Protein AF-A0A1V3IKW5-F1 (afdb_monomer_lite)

Secondary structure (DSSP, 8-state):
-PPEEEEPPHHHHHHHHTT-HHHHHHHHHHGGGS-EEEEE-HHHHHHHHHHS--SSSSHHHHHHHHHHHTTSEE----HHHHHHHHHHHHHHHHHTGGGGPPPTTS------TT-----

Radius of gyration: 17.93 Å; chains: 1; bounding box: 52×28×44 Å

pLDDT: mean 85.37, std 15.48, range [34.88, 97.81]

Sequence (119 aa):
MDMKKILLDTNKIINILKGNPNDIEWFKQQYKFGDVIFFTTPLIRHEVLRFYDYSKESKAEYEKAEKFLSGLEIINIDKAITDIATNIFRHEKEKHSKRYQPKSDGTEKRLDKYNLGLT

Foldseek 3Di:
DDEAEEEDALVLLLCVLVPPPVSVVVVVVSVVVPHYAYEYEPVSLVSNLVVQPCDPVRVVSSVSSVVVNVSHHYDYCDPVNVVVVVVVVVVCCVVCVVQFDQPPVRHTPPRDPVNPDPD

Structure (mmCIF, N/CA/C/O backbone):
data_AF-A0A1V3IKW5-F1
#
_entry.id   AF-A0A1V3IKW5-F1
#
loop_
_atom_site.group_PDB
_atom_site.id
_atom_site.type_symbol
_atom_site.label_atom_id
_atom_site.label_alt_id
_atom_site.label_comp_id
_atom_site.label_asym_id
_atom_site.label_entity_id
_atom_site.label_seq_id
_atom_site.pdbx_PDB_ins_code
_atom_site.Cartn_x
_atom_site.Cartn_y
_atom_site.Cartn_z
_atom_site.occupancy
_atom_site.B_iso_or_equiv
_atom_site.auth_seq_id
_atom_site.auth_comp_id
_atom_site.auth_asym_id
_atom_site.auth_atom_id
_atom_site.pdbx_PDB_model_num
ATOM 1 N N . MET A 1 1 ? -20.213 -9.875 -16.998 1.00 58.06 1 MET A N 1
ATOM 2 C CA . MET A 1 1 ? -19.754 -8.581 -16.455 1.00 58.06 1 MET A CA 1
ATOM 3 C C . MET A 1 1 ? -18.364 -8.814 -15.914 1.00 58.06 1 MET A C 1
ATOM 5 O O . MET A 1 1 ? -18.201 -9.752 -15.145 1.00 58.06 1 MET A O 1
ATOM 9 N N . ASP A 1 2 ? -17.382 -8.039 -16.366 1.00 73.69 2 ASP A N 1
ATOM 10 C CA . ASP A 1 2 ? -16.003 -8.208 -15.912 1.00 73.69 2 ASP A CA 1
ATOM 11 C C . ASP A 1 2 ? -15.812 -7.529 -14.559 1.00 73.69 2 ASP A C 1
ATOM 13 O O . ASP A 1 2 ? -16.086 -6.342 -14.390 1.00 73.69 2 ASP A O 1
ATOM 17 N N . MET A 1 3 ? -15.353 -8.312 -13.589 1.00 86.31 3 MET A N 1
ATOM 18 C CA . MET A 1 3 ? -15.053 -7.855 -12.241 1.00 86.31 3 MET A CA 1
ATOM 19 C C . MET A 1 3 ? -13.855 -6.902 -12.259 1.00 86.31 3 MET A C 1
ATOM 21 O O . MET A 1 3 ? -12.765 -7.255 -12.724 1.00 86.31 3 MET A O 1
ATOM 25 N N . LYS A 1 4 ? -14.037 -5.697 -11.720 1.00 91.44 4 LYS A N 1
ATOM 26 C CA . LYS A 1 4 ? -12.994 -4.671 -11.694 1.00 91.44 4 LYS A CA 1
ATOM 27 C C . LYS A 1 4 ? -11.962 -5.001 -10.617 1.00 91.44 4 LYS A C 1
ATOM 29 O O . LYS A 1 4 ? -12.310 -5.215 -9.462 1.00 91.44 4 LYS A O 1
ATOM 34 N N . LYS A 1 5 ? -10.679 -5.009 -10.977 1.00 94.06 5 LYS A N 1
ATOM 35 C CA . LYS A 1 5 ? -9.563 -5.264 -10.053 1.00 94.06 5 LYS A CA 1
ATOM 36 C C . LYS A 1 5 ? -8.744 -3.994 -9.885 1.00 94.06 5 LYS A C 1
ATOM 38 O O . LYS A 1 5 ? -8.290 -3.429 -10.877 1.00 94.06 5 LYS A O 1
ATOM 43 N N . ILE A 1 6 ? -8.574 -3.531 -8.651 1.00 95.94 6 ILE A N 1
ATOM 44 C CA . ILE A 1 6 ? -7.919 -2.252 -8.358 1.00 95.94 6 ILE A CA 1
ATOM 45 C C . ILE A 1 6 ? -6.846 -2.462 -7.298 1.00 95.94 6 ILE A C 1
ATOM 47 O O . ILE A 1 6 ? -7.170 -2.808 -6.170 1.00 95.94 6 ILE A O 1
ATOM 51 N N . LEU A 1 7 ? -5.583 -2.199 -7.628 1.00 96.56 7 LEU A N 1
ATOM 52 C CA . LEU A 1 7 ? -4.512 -2.107 -6.636 1.00 96.56 7 LEU A CA 1
ATOM 53 C C . LEU A 1 7 ? -4.503 -0.698 -6.030 1.00 96.56 7 LEU A C 1
ATOM 55 O O . LEU A 1 7 ? -4.386 0.283 -6.762 1.00 96.56 7 LEU A O 1
ATOM 59 N N . LEU A 1 8 ? -4.627 -0.597 -4.708 1.00 97.31 8 LEU A N 1
ATOM 60 C CA . LEU A 1 8 ? -4.534 0.674 -3.992 1.00 97.31 8 LEU A CA 1
ATOM 61 C C . LEU A 1 8 ? -3.089 0.933 -3.560 1.00 97.31 8 LEU A C 1
ATOM 63 O O . LEU A 1 8 ? -2.497 0.102 -2.872 1.00 97.31 8 LEU A O 1
ATOM 67 N N . ASP A 1 9 ? -2.542 2.090 -3.932 1.00 95.31 9 ASP A N 1
ATOM 68 C CA . ASP A 1 9 ? -1.244 2.551 -3.437 1.00 95.31 9 ASP A CA 1
ATOM 69 C C . ASP A 1 9 ? -1.325 3.111 -2.004 1.00 95.31 9 ASP A C 1
ATOM 71 O O . ASP A 1 9 ? -2.402 3.409 -1.474 1.00 95.31 9 ASP A O 1
ATOM 75 N N . THR A 1 10 ? -0.159 3.276 -1.379 1.00 96.62 10 THR A N 1
ATOM 76 C CA . THR A 1 10 ? -0.001 3.765 -0.004 1.00 96.62 10 THR A CA 1
ATOM 77 C C . THR A 1 10 ? -0.686 5.118 0.231 1.00 96.62 10 THR A C 1
ATOM 79 O O . THR A 1 10 ? -1.406 5.283 1.218 1.00 96.62 10 THR A O 1
ATOM 82 N N . ASN A 1 11 ? -0.510 6.088 -0.673 1.00 96.38 11 ASN A N 1
ATOM 83 C CA . ASN A 1 11 ? -1.054 7.439 -0.508 1.00 96.38 11 ASN A CA 1
ATOM 84 C C . ASN A 1 11 ? -2.577 7.441 -0.630 1.00 96.38 11 ASN A C 1
ATOM 86 O O . ASN A 1 11 ? -3.257 8.093 0.164 1.00 96.38 11 ASN A O 1
ATOM 90 N N . LYS A 1 12 ? -3.120 6.677 -1.583 1.00 97.25 12 LYS A N 1
ATOM 91 C CA . LYS A 1 12 ? -4.564 6.534 -1.767 1.00 97.25 12 LYS A CA 1
ATOM 92 C C . LYS A 1 12 ? -5.221 5.980 -0.506 1.00 97.25 12 LYS A C 1
ATOM 94 O O . LYS A 1 12 ? -6.221 6.532 -0.049 1.00 97.25 12 LYS A O 1
ATOM 99 N N . ILE A 1 13 ? -4.636 4.938 0.090 1.00 97.44 13 ILE A N 1
ATOM 100 C CA . ILE A 1 13 ? -5.135 4.340 1.336 1.00 97.44 13 ILE A CA 1
ATOM 101 C C . ILE A 1 13 ? -5.078 5.353 2.487 1.00 97.44 13 ILE A C 1
ATOM 103 O O . ILE A 1 13 ? -6.083 5.557 3.169 1.00 97.44 13 ILE A O 1
ATOM 107 N N . ILE A 1 14 ? -3.940 6.027 2.684 1.00 96.38 14 ILE A N 1
ATOM 108 C CA . ILE A 1 14 ? -3.780 7.029 3.751 1.00 96.38 14 ILE A CA 1
ATOM 109 C C . ILE A 1 14 ? -4.800 8.160 3.597 1.00 96.38 14 ILE A C 1
ATOM 111 O O . ILE A 1 14 ? -5.422 8.565 4.579 1.00 96.38 14 ILE A O 1
ATOM 115 N N . ASN A 1 15 ? -5.012 8.663 2.381 1.00 97.38 15 ASN A N 1
ATOM 116 C CA . ASN A 1 15 ? -5.972 9.736 2.150 1.00 97.38 15 ASN A CA 1
ATOM 117 C C . ASN A 1 15 ? -7.411 9.303 2.455 1.00 97.38 15 ASN A C 1
ATOM 119 O O . ASN A 1 15 ? -8.146 10.060 3.093 1.00 97.38 15 ASN A O 1
ATOM 123 N N . ILE A 1 16 ? -7.802 8.084 2.064 1.00 97.00 16 ILE A N 1
ATOM 124 C CA . ILE A 1 16 ? -9.107 7.509 2.425 1.00 97.00 16 ILE A CA 1
ATOM 125 C C . ILE A 1 16 ? -9.244 7.442 3.953 1.00 97.00 16 ILE A C 1
ATOM 127 O O . ILE A 1 16 ? -10.241 7.904 4.511 1.00 97.00 16 ILE A O 1
ATOM 131 N N . LEU A 1 17 ? -8.228 6.925 4.651 1.00 95.56 17 LEU A N 1
ATOM 132 C CA . LEU A 1 17 ? -8.233 6.775 6.110 1.00 95.56 17 LEU A CA 1
ATOM 133 C C . LEU A 1 17 ? -8.289 8.115 6.857 1.00 95.56 17 LEU A C 1
ATOM 135 O O . LEU A 1 17 ? -8.964 8.203 7.890 1.00 95.56 17 LEU A O 1
ATOM 139 N N . LYS A 1 18 ? -7.632 9.149 6.318 1.00 94.94 18 LYS A N 1
ATOM 140 C CA . LYS A 1 18 ? -7.664 10.537 6.811 1.00 94.94 18 LYS A CA 1
ATOM 141 C C . LYS A 1 18 ? -8.970 11.270 6.518 1.00 94.94 18 LYS A C 1
ATOM 143 O O . LYS A 1 18 ? -9.150 12.387 6.992 1.00 94.94 18 LYS A O 1
ATOM 148 N N . GLY A 1 19 ? -9.881 10.671 5.758 1.00 96.00 19 GLY A N 1
ATOM 149 C CA . GLY A 1 19 ? -11.158 11.300 5.460 1.00 96.00 19 GLY A CA 1
ATOM 150 C C . GLY A 1 19 ? -11.112 12.287 4.295 1.00 96.00 19 GLY A C 1
ATOM 151 O O . GLY A 1 19 ? -11.968 13.166 4.230 1.00 96.00 19 GLY A O 1
ATOM 152 N N . ASN A 1 20 ? -10.139 12.175 3.382 1.00 97.81 20 ASN A N 1
ATOM 153 C CA . ASN A 1 20 ? -10.110 13.031 2.199 1.00 97.81 20 ASN A CA 1
ATOM 154 C C . ASN A 1 20 ? -11.397 12.816 1.372 1.00 97.81 20 ASN A C 1
ATOM 156 O O . ASN A 1 20 ? -11.670 11.682 0.962 1.00 97.81 20 ASN A O 1
ATOM 160 N N . PRO A 1 21 ? -12.190 13.872 1.111 1.00 96.88 21 PRO A N 1
ATOM 161 C CA . PRO A 1 21 ? -13.508 13.726 0.500 1.00 96.88 21 PRO A CA 1
ATOM 162 C C . PRO A 1 21 ? -13.435 13.187 -0.931 1.00 96.88 21 PRO A C 1
ATOM 164 O O . PRO A 1 21 ? -14.220 12.309 -1.282 1.00 96.88 21 PRO A O 1
ATOM 167 N N . ASN A 1 22 ? -12.454 13.634 -1.721 1.00 97.00 22 ASN A N 1
ATOM 168 C CA . ASN A 1 22 ? -12.289 13.210 -3.112 1.00 97.00 22 ASN A CA 1
ATOM 169 C C . ASN A 1 22 ? -11.907 11.728 -3.192 1.00 97.00 22 ASN A C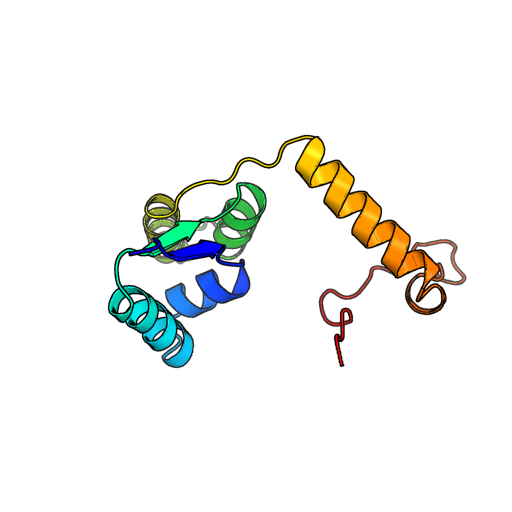 1
ATOM 171 O O . ASN A 1 22 ? -12.431 10.984 -4.020 1.00 97.00 22 ASN A O 1
ATOM 175 N N . ASP A 1 23 ? -11.008 11.279 -2.313 1.00 97.44 23 ASP A N 1
ATOM 176 C CA . ASP A 1 23 ? -10.572 9.885 -2.289 1.00 97.44 23 ASP A CA 1
ATOM 177 C C . ASP A 1 23 ? -11.659 8.946 -1.755 1.00 97.44 23 ASP A C 1
ATOM 179 O O . ASP A 1 23 ? -11.848 7.859 -2.307 1.00 97.44 23 ASP A O 1
ATOM 183 N N . ILE A 1 24 ? -12.428 9.377 -0.747 1.00 96.12 24 ILE A N 1
ATOM 184 C CA . ILE A 1 24 ? -13.607 8.642 -0.269 1.00 96.12 24 ILE A CA 1
ATOM 185 C C . ILE A 1 24 ? -14.661 8.533 -1.366 1.00 96.12 24 ILE A C 1
ATOM 187 O O . ILE A 1 24 ? -15.224 7.456 -1.574 1.00 96.12 24 ILE A O 1
ATOM 191 N N . GLU A 1 25 ? -14.974 9.639 -2.039 1.00 96.75 25 GLU A N 1
ATOM 192 C CA . GLU A 1 25 ? -15.980 9.643 -3.090 1.00 96.75 25 GLU A CA 1
ATOM 193 C C . GLU A 1 25 ? -15.557 8.728 -4.237 1.00 96.75 25 GLU A C 1
ATOM 195 O O . GLU A 1 25 ? -16.327 7.853 -4.636 1.00 96.75 25 GLU A O 1
ATOM 200 N N . TRP A 1 26 ? -14.311 8.853 -4.696 1.00 95.88 26 TRP A N 1
ATOM 201 C CA . TRP A 1 26 ? -13.752 7.960 -5.702 1.00 95.88 26 TRP A CA 1
ATOM 202 C C . TRP A 1 26 ? -13.861 6.494 -5.275 1.00 95.88 26 TRP A C 1
ATOM 204 O O . TRP A 1 26 ? -14.282 5.663 -6.079 1.00 95.88 26 TRP A O 1
ATOM 214 N N . PHE A 1 27 ? -13.533 6.169 -4.018 1.00 94.50 27 PHE A N 1
ATOM 215 C CA . PHE A 1 27 ? -13.587 4.800 -3.502 1.00 94.50 27 PHE A CA 1
ATOM 216 C C . PHE A 1 27 ? -15.017 4.246 -3.546 1.00 94.50 27 PHE A C 1
ATOM 218 O O . PHE A 1 27 ? -15.247 3.165 -4.085 1.00 94.50 27 PHE A O 1
ATOM 225 N N . LYS A 1 28 ? -16.003 5.032 -3.092 1.00 92.81 28 LYS A N 1
ATOM 226 C CA . LYS A 1 28 ? -17.433 4.681 -3.165 1.00 92.81 28 LYS A CA 1
ATOM 227 C C . LYS A 1 28 ? -17.925 4.522 -4.602 1.00 92.81 28 LYS A C 1
ATOM 229 O O . LYS A 1 28 ? -18.729 3.637 -4.878 1.00 92.81 28 LYS A O 1
ATOM 234 N N . GLN A 1 29 ? -17.460 5.369 -5.520 1.00 94.00 29 GLN A N 1
ATOM 235 C CA . GLN A 1 29 ? -17.852 5.303 -6.926 1.00 94.00 29 GLN A CA 1
ATOM 236 C C . GLN A 1 29 ? -17.397 4.002 -7.595 1.00 94.00 29 GLN A C 1
ATOM 238 O O . GLN A 1 29 ? -18.094 3.533 -8.488 1.00 94.00 29 GLN A O 1
ATOM 243 N N . GLN A 1 30 ? -16.300 3.371 -7.156 1.00 92.25 30 GLN A N 1
ATOM 244 C CA . GLN A 1 30 ? -15.847 2.113 -7.765 1.00 92.25 30 GLN A CA 1
ATOM 245 C C . GLN A 1 30 ? -16.871 0.982 -7.618 1.00 92.25 30 GLN A C 1
ATOM 247 O O . GLN A 1 30 ? -17.035 0.200 -8.549 1.00 92.25 30 GLN A O 1
ATOM 252 N N . TYR A 1 31 ? -17.613 0.953 -6.507 1.00 85.06 31 TYR A N 1
ATOM 253 C CA . TYR A 1 31 ? -18.682 -0.020 -6.264 1.00 85.06 31 TYR A CA 1
ATOM 254 C C . TYR A 1 31 ? -19.932 0.212 -7.129 1.00 85.06 31 TYR A C 1
ATOM 256 O O . TYR A 1 31 ? -20.784 -0.664 -7.225 1.00 85.06 31 TYR A O 1
ATOM 264 N N . LYS A 1 32 ? -20.074 1.380 -7.777 1.00 84.88 32 LYS A N 1
ATOM 265 C CA . LYS A 1 32 ? -21.215 1.667 -8.668 1.00 84.88 32 LYS A CA 1
ATOM 266 C C . LYS A 1 32 ? -21.085 1.006 -10.044 1.00 84.88 32 LYS A C 1
ATOM 268 O O . LYS A 1 32 ? -22.065 0.963 -10.779 1.00 84.88 32 LYS A O 1
ATOM 273 N N . PHE A 1 33 ? -19.897 0.517 -10.401 1.00 74.81 33 PHE A N 1
ATOM 274 C CA . PHE A 1 33 ? -19.604 -0.052 -11.722 1.00 74.81 33 PHE A CA 1
ATOM 275 C C . PHE A 1 33 ? -19.720 -1.588 -11.776 1.00 74.81 33 PHE A C 1
ATOM 277 O O . PHE A 1 33 ? -19.293 -2.188 -12.759 1.00 74.81 33 PHE A O 1
ATOM 284 N N . GLY A 1 34 ? -20.301 -2.217 -10.747 1.00 80.56 34 GLY A N 1
ATOM 285 C CA . GLY A 1 34 ? -20.418 -3.672 -10.609 1.00 80.56 34 GLY A CA 1
ATOM 286 C C . GLY A 1 34 ? -19.473 -4.233 -9.544 1.00 80.56 34 GLY A C 1
ATOM 287 O O . GLY A 1 34 ? -19.035 -3.504 -8.652 1.00 80.56 34 GLY A O 1
ATOM 288 N N . ASP A 1 35 ? -19.159 -5.526 -9.643 1.00 87.12 35 ASP A N 1
ATOM 289 C CA . ASP A 1 35 ? -18.270 -6.200 -8.695 1.00 87.12 35 ASP A CA 1
ATOM 290 C C . ASP A 1 35 ? -16.845 -5.644 -8.799 1.00 87.12 35 ASP A C 1
ATOM 292 O O . ASP A 1 35 ? -16.218 -5.659 -9.865 1.00 87.12 35 ASP A O 1
ATOM 296 N N . VAL A 1 36 ? -16.323 -5.158 -7.673 1.00 93.06 36 VAL A N 1
ATOM 297 C CA . VAL A 1 36 ? -14.965 -4.628 -7.552 1.00 93.06 36 VAL A CA 1
ATOM 298 C C . VAL A 1 36 ? -14.206 -5.369 -6.460 1.00 93.06 36 VAL A C 1
ATOM 300 O O . VAL A 1 36 ? -14.698 -5.533 -5.347 1.00 93.06 36 VAL A O 1
ATOM 303 N N . ILE A 1 37 ? -12.979 -5.776 -6.776 1.00 94.69 37 ILE A N 1
ATOM 304 C CA . ILE A 1 37 ? -12.011 -6.275 -5.804 1.00 94.69 37 ILE A CA 1
ATOM 305 C C . ILE A 1 37 ? -10.892 -5.253 -5.673 1.00 94.69 37 ILE A C 1
ATOM 307 O O . ILE A 1 37 ? -10.244 -4.872 -6.656 1.00 94.69 37 ILE A O 1
ATOM 311 N N . PHE A 1 38 ? -10.650 -4.842 -4.434 1.00 96.69 38 PHE A N 1
ATOM 312 C CA . PHE A 1 38 ? -9.512 -4.016 -4.081 1.00 96.69 38 PHE A CA 1
ATOM 313 C C . PHE A 1 38 ? -8.374 -4.879 -3.568 1.00 96.69 38 PHE A C 1
ATOM 315 O O . PHE A 1 38 ? -8.560 -5.726 -2.697 1.00 96.69 38 PHE A O 1
ATOM 322 N N . PHE A 1 39 ? -7.192 -4.614 -4.098 1.00 97.50 39 PHE A N 1
ATOM 323 C CA . PHE A 1 39 ? -5.961 -5.290 -3.761 1.00 97.50 39 PHE A CA 1
ATOM 324 C C . PHE A 1 39 ? -5.000 -4.344 -3.047 1.00 97.50 39 PHE A C 1
ATOM 326 O O . PHE A 1 39 ? -5.016 -3.125 -3.243 1.00 97.50 39 PHE A O 1
ATOM 333 N N . THR A 1 40 ? -4.100 -4.935 -2.275 1.00 97.50 40 THR A N 1
ATOM 334 C CA . THR A 1 40 ? -2.872 -4.320 -1.778 1.00 97.50 40 THR A CA 1
ATOM 335 C C . THR A 1 40 ? -1.716 -5.322 -1.886 1.00 97.50 40 THR A C 1
ATOM 337 O O . THR A 1 40 ? -1.901 -6.458 -2.322 1.00 97.50 40 THR A O 1
ATOM 340 N N . THR A 1 41 ? -0.503 -4.911 -1.528 1.00 97.06 41 THR A N 1
ATOM 341 C CA . THR A 1 41 ? 0.665 -5.805 -1.442 1.00 97.06 41 THR A CA 1
ATOM 342 C C . THR A 1 41 ? 1.208 -5.810 -0.015 1.00 97.06 41 THR A C 1
ATOM 344 O O . THR A 1 41 ? 0.964 -4.851 0.726 1.00 97.06 41 THR A O 1
ATOM 347 N N . PRO A 1 42 ? 1.997 -6.824 0.390 1.00 96.06 42 PRO A N 1
ATOM 348 C CA . PRO A 1 42 ? 2.657 -6.811 1.694 1.00 96.06 42 PRO A CA 1
ATOM 349 C C . PRO A 1 42 ? 3.498 -5.548 1.925 1.00 96.06 42 PRO A C 1
ATOM 351 O O . PRO A 1 42 ? 3.501 -5.007 3.029 1.00 96.06 42 PRO A O 1
ATOM 354 N N . LEU A 1 43 ? 4.154 -5.037 0.874 1.00 95.12 43 LEU A N 1
ATOM 355 C CA . LEU A 1 43 ? 4.951 -3.813 0.944 1.00 95.12 43 LEU A CA 1
ATOM 356 C C . LEU A 1 43 ? 4.077 -2.585 1.233 1.00 95.12 43 LEU A C 1
ATOM 358 O O . LEU A 1 43 ? 4.368 -1.851 2.175 1.00 95.12 43 LEU A O 1
ATOM 362 N N . ILE A 1 44 ? 2.985 -2.402 0.483 1.00 96.44 44 ILE A N 1
ATOM 363 C CA . ILE A 1 44 ? 2.049 -1.280 0.671 1.00 96.44 44 ILE A CA 1
ATOM 364 C C . ILE A 1 44 ? 1.392 -1.354 2.052 1.00 96.44 44 ILE A C 1
ATOM 366 O O . ILE A 1 44 ? 1.350 -0.355 2.766 1.00 96.44 44 ILE A O 1
ATOM 370 N N . ARG A 1 45 ? 0.932 -2.541 2.473 1.00 96.12 45 ARG A N 1
ATOM 371 C CA . ARG A 1 45 ? 0.352 -2.757 3.809 1.00 96.12 45 ARG A CA 1
ATOM 372 C C . ARG A 1 45 ? 1.308 -2.283 4.901 1.00 96.12 45 ARG A C 1
ATOM 374 O O . ARG A 1 45 ? 0.912 -1.540 5.795 1.00 96.12 45 ARG A O 1
ATOM 381 N N . HIS A 1 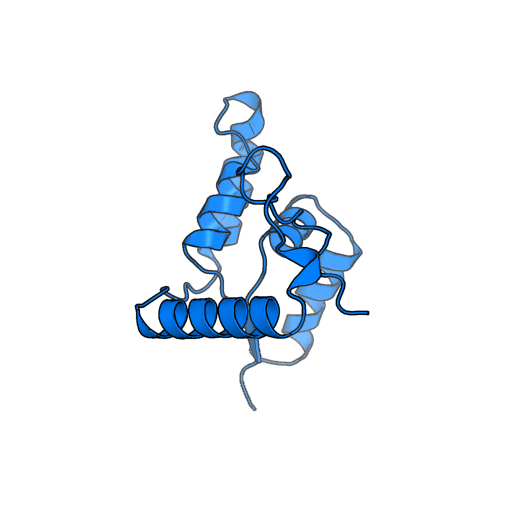46 ? 2.568 -2.699 4.814 1.00 94.50 46 HIS A N 1
ATOM 382 C CA . HIS A 1 46 ? 3.594 -2.307 5.768 1.00 94.50 46 HIS A CA 1
ATOM 383 C C . HIS A 1 46 ? 3.885 -0.795 5.726 1.00 94.50 46 HIS A C 1
ATOM 385 O O . HIS A 1 46 ? 4.049 -0.187 6.781 1.00 94.50 46 HIS A O 1
ATOM 391 N N . GLU A 1 47 ? 3.910 -0.163 4.548 1.00 94.25 47 GLU A N 1
ATOM 392 C CA . GLU A 1 47 ? 4.091 1.291 4.440 1.00 94.25 47 GLU A CA 1
ATOM 393 C C . GLU A 1 47 ? 2.933 2.084 5.059 1.00 94.25 47 GLU A C 1
ATOM 395 O O . GLU A 1 47 ? 3.183 3.057 5.771 1.00 94.25 47 GLU A O 1
ATOM 400 N N . VAL A 1 48 ? 1.684 1.658 4.841 1.00 95.31 48 VAL A N 1
ATOM 401 C CA . VAL A 1 48 ? 0.504 2.294 5.448 1.00 95.31 48 VAL A CA 1
ATOM 402 C C . VAL A 1 48 ? 0.553 2.170 6.967 1.00 95.31 48 VAL A C 1
ATOM 404 O O . VAL A 1 48 ? 0.366 3.163 7.659 1.00 95.31 48 VAL A O 1
ATOM 407 N N . LEU A 1 49 ? 0.837 0.982 7.506 1.00 93.44 49 LEU A N 1
ATOM 408 C CA . LEU A 1 49 ? 0.911 0.795 8.959 1.00 93.44 49 LEU A CA 1
ATOM 409 C C . LEU A 1 49 ? 2.080 1.563 9.579 1.00 93.44 49 LEU A C 1
ATOM 411 O O . LEU A 1 49 ? 1.933 2.097 10.666 1.00 93.44 49 LEU A O 1
ATOM 415 N N . ARG A 1 50 ? 3.214 1.689 8.881 1.00 91.75 50 ARG A N 1
ATOM 416 C CA . ARG A 1 50 ? 4.347 2.512 9.336 1.00 91.75 50 ARG A CA 1
ATOM 417 C C . ARG A 1 50 ? 4.002 4.006 9.408 1.00 91.75 50 ARG A C 1
ATOM 419 O O . ARG A 1 50 ? 4.649 4.733 10.153 1.00 91.75 50 ARG A O 1
ATOM 426 N N . PHE A 1 51 ? 3.029 4.477 8.627 1.00 89.56 51 PHE A N 1
ATOM 427 C CA . PHE A 1 51 ? 2.586 5.872 8.673 1.00 89.56 51 PHE A CA 1
ATOM 428 C C . PHE A 1 51 ? 1.907 6.226 10.007 1.00 89.56 51 PHE A C 1
ATOM 430 O O . PHE A 1 51 ? 2.040 7.354 10.480 1.00 89.56 51 PHE A O 1
ATOM 437 N N . TYR A 1 52 ? 1.191 5.274 10.605 1.00 85.38 52 TYR A N 1
ATOM 438 C CA . TYR A 1 52 ? 0.547 5.425 11.904 1.00 85.38 52 TYR A CA 1
ATOM 439 C C . TYR A 1 52 ? 1.478 4.818 12.955 1.00 85.38 52 TYR A C 1
ATOM 441 O O . TYR A 1 52 ? 1.567 3.601 13.070 1.00 85.38 52 TYR A O 1
ATOM 449 N N . ASP A 1 53 ? 2.235 5.649 13.673 1.00 78.00 53 ASP A N 1
ATOM 450 C CA . ASP A 1 53 ? 3.130 5.165 14.731 1.00 78.00 53 ASP A CA 1
ATOM 451 C C . ASP A 1 53 ? 2.357 4.270 15.717 1.00 78.00 53 ASP A C 1
ATOM 453 O O . ASP A 1 53 ? 1.228 4.588 16.087 1.00 78.00 53 ASP A O 1
ATOM 457 N N . TYR A 1 54 ? 2.929 3.142 16.146 1.00 75.81 54 TYR A N 1
ATOM 458 C CA . TYR A 1 54 ? 2.264 2.247 17.102 1.00 75.81 54 TYR A CA 1
ATOM 459 C C . TYR A 1 54 ? 2.508 2.737 18.536 1.00 75.81 54 TYR A C 1
ATOM 461 O O . TYR A 1 54 ? 3.118 2.059 19.365 1.00 75.81 54 TYR A O 1
ATOM 469 N N . SER A 1 55 ? 2.050 3.959 18.813 1.00 78.62 55 SER A N 1
ATOM 470 C CA . SER A 1 55 ? 2.059 4.583 20.137 1.00 78.62 55 SER A CA 1
ATOM 471 C C . SER A 1 55 ? 0.678 4.484 20.796 1.00 78.62 55 SER A C 1
ATOM 473 O O . SER A 1 55 ? -0.324 4.186 20.142 1.00 78.62 55 SER A O 1
ATOM 475 N N . LYS A 1 56 ? 0.588 4.745 22.108 1.00 72.31 56 LYS A N 1
ATOM 476 C CA . LYS A 1 56 ? -0.710 4.751 22.812 1.00 72.31 56 LYS A CA 1
ATOM 477 C C . LYS A 1 56 ? -1.656 5.815 22.252 1.00 72.31 56 LYS A C 1
ATOM 479 O O . LYS A 1 56 ? -2.861 5.592 22.220 1.00 72.31 56 LYS A O 1
ATOM 484 N N . GLU A 1 57 ? -1.104 6.939 21.813 1.00 77.75 57 GLU A N 1
ATOM 485 C CA . GLU A 1 57 ? -1.823 8.106 21.305 1.00 77.75 57 GLU A CA 1
ATOM 486 C C . GLU A 1 57 ? -2.374 7.882 19.892 1.00 77.75 57 GLU A C 1
ATOM 488 O O . GLU A 1 57 ? -3.404 8.454 19.562 1.00 77.75 57 GLU A O 1
ATOM 493 N N . SER A 1 58 ? -1.725 7.027 19.094 1.00 81.88 58 SER A N 1
ATOM 494 C CA . SER A 1 58 ? -2.084 6.754 17.689 1.00 81.88 58 SER A CA 1
ATOM 495 C C . SER A 1 58 ? -2.719 5.370 17.484 1.00 81.88 58 SER A C 1
ATOM 497 O O . SER A 1 58 ? -2.929 4.915 16.355 1.00 81.88 58 SER A O 1
ATOM 499 N N . LYS A 1 59 ? -2.999 4.656 18.582 1.00 88.62 59 LYS A N 1
ATOM 500 C CA . LYS A 1 59 ? -3.491 3.274 18.557 1.00 88.62 59 LYS A CA 1
ATOM 501 C C . LYS A 1 59 ? -4.822 3.144 17.812 1.00 88.62 59 LYS A C 1
ATOM 503 O O . LYS A 1 59 ? -5.005 2.190 17.063 1.00 88.62 59 LYS A O 1
ATOM 508 N N . ALA A 1 60 ? -5.735 4.099 17.988 1.00 91.69 60 ALA A N 1
ATOM 509 C CA . ALA A 1 60 ? -7.046 4.063 17.343 1.00 91.69 60 ALA A CA 1
ATOM 510 C C . ALA A 1 60 ? -6.934 4.201 15.814 1.00 91.69 60 ALA A C 1
ATOM 512 O O . ALA A 1 60 ? -7.609 3.497 15.060 1.00 91.69 60 ALA A O 1
ATOM 513 N N . GLU A 1 61 ? -6.059 5.085 15.342 1.00 91.62 61 GLU A N 1
ATOM 514 C CA . GLU A 1 61 ? -5.767 5.291 13.928 1.00 91.62 61 GLU A CA 1
ATOM 515 C C . GLU A 1 61 ? -5.067 4.074 13.324 1.00 91.62 61 GLU A C 1
ATOM 517 O O . GLU A 1 61 ? -5.422 3.658 12.218 1.00 91.62 61 GLU A O 1
ATOM 522 N N . TYR A 1 62 ? -4.132 3.472 14.063 1.00 94.38 62 TYR A N 1
ATOM 523 C CA . TYR A 1 62 ? -3.475 2.232 13.666 1.00 94.38 62 TYR A CA 1
ATOM 524 C C . TYR A 1 62 ? -4.482 1.087 13.504 1.00 94.38 62 TYR A C 1
ATOM 526 O O . TYR A 1 62 ? -4.538 0.461 12.448 1.00 94.38 62 TYR A O 1
ATOM 534 N N . GLU A 1 63 ? -5.329 0.842 14.508 1.00 94.38 63 GLU A N 1
ATOM 535 C CA . GLU A 1 63 ? -6.355 -0.210 14.468 1.00 94.38 63 GLU A CA 1
ATOM 536 C C . GLU A 1 63 ? -7.367 0.029 13.336 1.00 94.38 63 GLU A C 1
ATOM 538 O O . GLU A 1 63 ? -7.779 -0.906 12.642 1.00 94.38 63 GLU A O 1
ATOM 543 N N . LYS A 1 64 ? -7.736 1.293 13.083 1.00 95.06 64 LYS A N 1
ATOM 544 C CA . LYS A 1 64 ? -8.572 1.669 11.934 1.00 95.06 64 LYS A CA 1
ATOM 545 C C . LYS A 1 64 ? -7.887 1.326 10.609 1.00 95.06 64 LYS A C 1
ATOM 547 O O . LYS A 1 64 ? -8.542 0.787 9.715 1.00 95.06 64 LYS A O 1
ATOM 552 N N . ALA A 1 65 ? -6.598 1.636 10.472 1.00 96.00 65 ALA A N 1
ATOM 553 C CA . ALA A 1 65 ? -5.819 1.319 9.280 1.00 96.00 65 ALA A CA 1
ATOM 554 C C . ALA A 1 65 ? -5.697 -0.197 9.081 1.00 96.00 65 ALA A C 1
ATOM 556 O O . ALA A 1 65 ? -5.939 -0.695 7.983 1.00 96.00 65 ALA A O 1
ATOM 557 N N . GLU A 1 66 ? -5.401 -0.945 10.143 1.00 95.94 66 GLU A N 1
ATOM 558 C CA . GLU A 1 66 ? -5.299 -2.402 10.105 1.00 95.94 66 GLU A CA 1
ATOM 559 C C . GLU A 1 66 ? -6.617 -3.058 9.679 1.00 95.94 66 GLU A C 1
ATOM 561 O O . GLU A 1 66 ? -6.617 -3.917 8.792 1.00 95.94 66 GLU A O 1
ATOM 566 N N . LYS A 1 67 ? -7.743 -2.605 10.245 1.00 97.31 67 LYS A N 1
ATOM 567 C CA . LYS A 1 67 ? -9.085 -3.074 9.882 1.00 97.31 67 LYS A CA 1
ATOM 568 C C . LYS A 1 67 ? -9.450 -2.748 8.435 1.00 97.31 67 LYS A C 1
ATOM 570 O O . LYS A 1 67 ? -10.114 -3.540 7.777 1.00 97.31 67 LYS A O 1
ATOM 575 N N . PHE A 1 68 ? -9.049 -1.585 7.926 1.00 96.94 68 PHE A N 1
ATOM 576 C CA . PHE A 1 68 ? -9.249 -1.260 6.514 1.00 96.94 68 PHE A CA 1
ATOM 577 C C . PHE A 1 68 ? -8.426 -2.193 5.618 1.00 96.94 68 PHE A C 1
ATOM 579 O 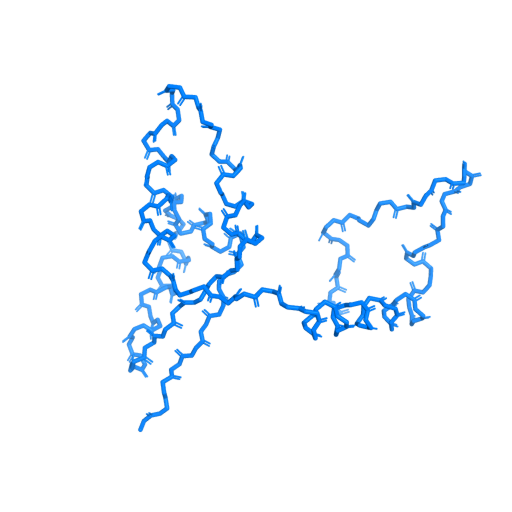O . PHE A 1 68 ? -8.951 -2.768 4.668 1.00 96.94 68 PHE A O 1
ATOM 586 N N . LEU A 1 69 ? -7.147 -2.388 5.950 1.00 97.19 69 LEU A N 1
ATOM 587 C CA . LEU A 1 69 ? -6.221 -3.222 5.186 1.00 97.19 69 LEU A CA 1
ATOM 588 C C . LEU A 1 69 ? -6.585 -4.713 5.221 1.00 97.19 69 LEU A C 1
ATOM 590 O O . LEU A 1 69 ? -6.207 -5.435 4.305 1.00 97.19 69 LEU A O 1
ATOM 594 N N . SER A 1 70 ? -7.268 -5.203 6.261 1.00 96.44 70 SER A N 1
ATOM 595 C CA . SER A 1 70 ? -7.753 -6.592 6.314 1.00 96.44 70 SER A CA 1
ATOM 596 C C . SER A 1 70 ? -8.941 -6.860 5.387 1.00 96.44 70 SER A C 1
ATOM 598 O O . SER A 1 70 ? -9.221 -8.017 5.096 1.00 96.44 70 SER A O 1
ATOM 600 N N . GLY A 1 71 ? -9.610 -5.813 4.896 1.00 95.69 71 GLY A N 1
ATOM 601 C CA . GLY A 1 71 ? -10.659 -5.919 3.880 1.00 95.69 71 GLY A CA 1
ATOM 602 C C . GLY A 1 71 ? -10.145 -5.922 2.437 1.00 95.69 71 GLY A C 1
ATOM 603 O O . GLY A 1 71 ? -10.961 -5.929 1.518 1.00 95.69 71 GLY A O 1
ATOM 604 N N . LEU A 1 72 ? -8.826 -5.862 2.223 1.00 97.12 72 LEU A N 1
ATOM 605 C CA . LEU A 1 72 ? -8.205 -5.854 0.897 1.00 97.12 72 LEU A CA 1
ATOM 606 C C . LEU A 1 72 ? -7.598 -7.220 0.574 1.00 97.12 72 LEU A C 1
ATOM 608 O O . LEU A 1 72 ? -6.961 -7.840 1.426 1.00 97.12 72 LEU A O 1
ATOM 612 N N . GLU A 1 73 ? -7.710 -7.637 -0.683 1.00 97.25 73 GLU A N 1
ATOM 613 C CA . GLU A 1 73 ? -7.029 -8.831 -1.183 1.00 97.25 73 GLU A CA 1
ATOM 614 C C . GLU A 1 73 ? -5.519 -8.590 -1.305 1.00 97.25 73 GLU A C 1
ATOM 616 O O . GLU A 1 73 ? -5.067 -7.517 -1.716 1.00 97.25 73 GLU A O 1
ATOM 621 N N . ILE A 1 74 ? -4.706 -9.590 -0.967 1.00 96.38 74 ILE A N 1
ATOM 622 C CA . ILE A 1 74 ? -3.244 -9.463 -0.995 1.00 96.38 74 ILE A CA 1
ATOM 623 C C . ILE A 1 74 ? -2.684 -10.064 -2.282 1.00 96.38 74 ILE A C 1
ATOM 625 O O . ILE A 1 74 ? -2.808 -11.260 -2.535 1.00 96.38 74 ILE A O 1
ATOM 629 N N . ILE A 1 75 ? -1.983 -9.241 -3.064 1.00 95.56 75 ILE A N 1
ATOM 630 C CA . ILE A 1 75 ? -1.107 -9.713 -4.138 1.00 95.56 75 ILE A CA 1
ATOM 631 C C . ILE A 1 75 ? 0.279 -9.949 -3.541 1.00 95.56 75 ILE A C 1
ATOM 633 O O . ILE A 1 75 ? 0.973 -9.006 -3.147 1.00 95.56 75 ILE A O 1
ATOM 637 N N . ASN A 1 76 ? 0.686 -11.214 -3.482 1.00 94.12 76 ASN A N 1
ATOM 638 C CA . ASN A 1 76 ? 2.035 -11.581 -3.070 1.00 94.12 76 ASN A CA 1
ATOM 639 C C . ASN A 1 76 ? 3.052 -11.133 -4.121 1.00 94.12 76 ASN A C 1
ATOM 641 O O . ASN A 1 76 ? 2.826 -11.273 -5.320 1.00 94.12 76 ASN A O 1
ATOM 645 N N . ILE A 1 77 ? 4.180 -10.600 -3.657 1.00 91.75 77 ILE A N 1
ATOM 646 C CA . ILE A 1 77 ? 5.291 -10.200 -4.518 1.00 91.75 77 ILE A CA 1
ATOM 647 C C . ILE A 1 77 ? 6.220 -11.406 -4.647 1.00 91.75 77 ILE A C 1
ATOM 649 O O . ILE A 1 77 ? 6.915 -11.760 -3.695 1.00 91.75 77 ILE A O 1
ATOM 653 N N . ASP A 1 78 ? 6.203 -12.043 -5.812 1.00 94.00 78 ASP A N 1
ATOM 654 C CA . ASP A 1 78 ? 7.081 -13.159 -6.145 1.00 94.00 78 ASP A CA 1
ATOM 655 C C . ASP A 1 78 ? 8.291 -12.707 -6.977 1.00 94.00 78 ASP A C 1
ATOM 657 O O . ASP A 1 78 ? 8.447 -11.532 -7.331 1.00 94.00 78 ASP A O 1
ATOM 661 N N . LYS A 1 79 ? 9.162 -13.666 -7.311 1.00 94.38 79 LYS A N 1
ATOM 662 C CA . LYS A 1 79 ? 10.362 -13.389 -8.100 1.00 94.38 79 LYS A CA 1
ATOM 663 C C . LYS A 1 79 ? 10.023 -12.761 -9.457 1.00 94.38 79 LYS A C 1
ATOM 665 O O . LYS A 1 79 ? 10.699 -11.817 -9.859 1.00 94.38 79 LYS A O 1
ATOM 670 N N . ALA A 1 80 ? 8.981 -13.234 -10.140 1.00 95.44 80 ALA A N 1
ATOM 671 C CA . ALA A 1 80 ? 8.616 -12.731 -11.461 1.00 95.44 80 ALA A CA 1
ATOM 672 C C . ALA A 1 80 ? 8.219 -11.248 -11.403 1.00 95.44 80 ALA A C 1
ATOM 674 O O . ALA A 1 80 ? 8.691 -10.450 -12.214 1.00 95.44 80 ALA A O 1
ATOM 675 N N . ILE A 1 81 ? 7.437 -10.854 -10.394 1.00 92.12 81 ILE A N 1
ATOM 676 C CA . ILE A 1 81 ? 7.085 -9.449 -10.152 1.00 92.12 81 ILE A CA 1
ATOM 677 C C . ILE A 1 81 ? 8.345 -8.618 -9.870 1.00 92.12 81 ILE A C 1
ATOM 679 O O . ILE A 1 81 ? 8.511 -7.536 -10.439 1.00 92.12 81 ILE A O 1
ATOM 683 N N . THR A 1 82 ? 9.266 -9.118 -9.038 1.00 92.81 82 THR A N 1
ATOM 684 C CA . THR A 1 82 ? 10.513 -8.391 -8.733 1.00 92.81 82 THR A CA 1
ATOM 685 C C . THR A 1 82 ? 11.455 -8.269 -9.932 1.00 92.81 82 THR A C 1
ATOM 687 O O . THR A 1 82 ? 12.101 -7.232 -10.099 1.00 92.81 82 THR A O 1
ATOM 690 N N . ASP A 1 83 ? 11.505 -9.278 -10.803 1.00 95.88 83 ASP A N 1
ATOM 691 C CA . ASP A 1 83 ? 12.299 -9.248 -12.031 1.00 95.88 83 ASP A CA 1
ATOM 692 C C . ASP A 1 83 ? 11.735 -8.193 -12.999 1.00 95.88 83 ASP A C 1
ATOM 694 O O . ASP A 1 83 ? 12.491 -7.384 -13.544 1.00 95.88 83 ASP A O 1
ATOM 698 N N . ILE A 1 84 ? 10.405 -8.137 -13.160 1.00 95.44 84 ILE A N 1
ATOM 699 C CA . ILE A 1 84 ? 9.731 -7.113 -13.975 1.00 95.44 84 ILE A CA 1
ATOM 700 C C . ILE A 1 84 ? 10.024 -5.714 -13.425 1.00 95.44 84 ILE A C 1
ATOM 702 O O . ILE A 1 84 ? 10.448 -4.841 -14.182 1.00 95.44 84 ILE A O 1
ATOM 706 N N . ALA A 1 85 ? 9.864 -5.503 -12.116 1.00 90.62 85 ALA A N 1
ATOM 707 C CA . ALA A 1 85 ? 10.144 -4.213 -11.483 1.00 90.62 85 ALA A CA 1
ATOM 708 C C . ALA A 1 85 ? 11.607 -3.780 -11.687 1.00 90.62 85 ALA A C 1
ATOM 710 O O . ALA A 1 85 ? 11.883 -2.626 -12.018 1.00 90.62 85 ALA A O 1
ATOM 711 N N . THR A 1 86 ? 12.543 -4.725 -11.568 1.00 91.56 86 THR A N 1
ATOM 712 C CA . THR A 1 86 ? 13.971 -4.481 -11.809 1.00 91.56 86 THR A CA 1
ATOM 713 C C . THR A 1 86 ? 14.231 -4.078 -13.261 1.00 91.56 86 THR A C 1
ATOM 715 O O . THR A 1 86 ? 15.001 -3.153 -13.518 1.00 91.56 86 THR A O 1
ATOM 718 N N . ASN A 1 87 ? 13.587 -4.738 -14.224 1.00 94.88 87 ASN A N 1
ATOM 719 C CA . ASN A 1 87 ? 13.751 -4.419 -15.640 1.00 94.88 87 ASN A CA 1
A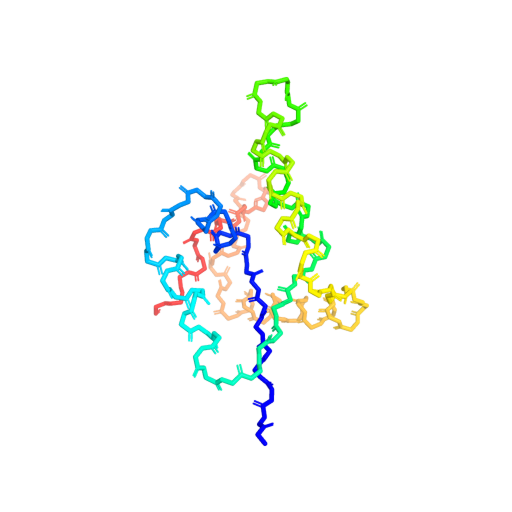TOM 720 C C . ASN A 1 87 ? 13.145 -3.058 -16.004 1.00 94.88 87 ASN A C 1
ATOM 722 O O . ASN A 1 87 ? 13.769 -2.312 -16.756 1.00 94.88 87 ASN A O 1
ATOM 726 N N . ILE A 1 88 ? 11.996 -2.693 -15.423 1.00 92.12 88 ILE A N 1
ATOM 727 C CA . ILE A 1 88 ? 11.414 -1.347 -15.565 1.00 92.12 88 ILE A CA 1
ATOM 728 C C . ILE A 1 88 ? 12.408 -0.292 -15.066 1.00 92.12 88 ILE A C 1
ATOM 730 O O . ILE A 1 88 ? 12.694 0.670 -15.778 1.00 92.12 88 ILE A O 1
ATOM 734 N N . PHE A 1 89 ? 12.989 -0.501 -13.882 1.00 87.81 89 PHE A N 1
ATOM 735 C CA . PHE A 1 89 ? 13.973 0.417 -13.309 1.00 87.81 89 PHE A CA 1
ATOM 736 C C . PHE A 1 89 ? 15.234 0.550 -14.176 1.00 87.81 89 PHE A C 1
ATOM 738 O O . PHE A 1 89 ? 15.703 1.660 -14.429 1.00 87.81 89 PHE A O 1
ATOM 745 N N . ARG A 1 90 ? 15.780 -0.571 -14.669 1.00 87.38 90 ARG A N 1
ATOM 746 C CA . ARG A 1 90 ? 16.937 -0.566 -15.584 1.00 87.38 90 ARG A CA 1
ATOM 747 C C . ARG A 1 90 ? 16.635 0.213 -16.859 1.00 87.38 90 ARG A C 1
ATOM 749 O O . ARG A 1 90 ? 17.421 1.081 -17.229 1.00 87.38 90 ARG A O 1
ATOM 756 N N . HIS A 1 91 ? 15.485 -0.050 -17.473 1.00 91.00 91 HIS A N 1
ATOM 757 C CA . HIS A 1 91 ? 15.064 0.636 -18.688 1.00 91.00 91 HIS A CA 1
ATOM 758 C C . HIS A 1 91 ? 14.924 2.151 -18.475 1.00 91.00 91 HIS A C 1
ATOM 760 O O . HIS A 1 91 ? 15.380 2.947 -19.298 1.00 91.00 91 HIS A O 1
ATOM 766 N N . GLU A 1 92 ? 14.347 2.576 -17.348 1.00 86.69 92 GLU A N 1
ATOM 767 C CA . GLU A 1 92 ? 14.253 4.001 -17.029 1.00 86.69 92 GLU A CA 1
ATOM 768 C C . GLU A 1 92 ? 15.638 4.632 -16.815 1.00 86.69 92 GLU A C 1
ATOM 770 O O . GLU A 1 92 ? 15.914 5.712 -17.345 1.00 86.69 92 GLU A O 1
ATOM 775 N N . LYS A 1 93 ? 16.535 3.943 -16.098 1.00 83.06 93 LYS A N 1
ATOM 776 C CA . LYS A 1 93 ? 17.914 4.394 -15.862 1.00 83.06 93 LYS A CA 1
ATOM 777 C C . LYS A 1 93 ? 18.702 4.550 -17.164 1.00 83.06 93 LYS A C 1
ATOM 779 O O . LYS A 1 93 ? 19.464 5.505 -17.295 1.00 83.06 93 LYS A O 1
ATOM 784 N N . GLU A 1 94 ? 18.511 3.656 -18.129 1.00 88.44 94 GLU A N 1
ATOM 785 C CA . GLU A 1 94 ? 19.121 3.757 -19.460 1.00 88.44 94 GLU A CA 1
ATOM 786 C C . GLU A 1 94 ? 18.601 4.981 -20.223 1.00 88.44 94 GLU A C 1
ATOM 788 O O . GLU A 1 94 ? 19.387 5.800 -20.705 1.00 88.44 94 GLU A O 1
ATOM 793 N N . LYS A 1 95 ? 17.275 5.155 -20.278 1.00 87.88 95 LYS A N 1
ATOM 794 C CA . LYS A 1 95 ? 16.628 6.240 -21.032 1.00 87.88 95 LYS A CA 1
ATOM 795 C C . LYS A 1 95 ? 16.840 7.622 -20.407 1.00 87.88 95 LYS A C 1
ATOM 797 O O . LYS A 1 95 ? 16.918 8.626 -21.114 1.00 87.88 95 LYS A O 1
ATOM 802 N N . HIS A 1 96 ? 16.939 7.686 -19.082 1.00 83.69 96 HIS A N 1
ATOM 803 C CA . HIS A 1 96 ? 17.018 8.928 -18.317 1.00 83.69 96 HIS A CA 1
ATOM 804 C C . HIS A 1 96 ? 18.268 8.997 -17.434 1.00 83.69 96 HIS A C 1
ATOM 806 O O . HIS A 1 96 ? 18.223 9.553 -16.339 1.00 83.69 96 HIS A O 1
ATOM 812 N N . SER A 1 97 ? 19.408 8.504 -17.926 1.00 77.88 97 SER A N 1
ATOM 813 C CA . SER A 1 97 ? 20.676 8.372 -17.184 1.00 77.88 97 SER A CA 1
ATOM 814 C C . SER A 1 97 ? 21.113 9.613 -16.395 1.00 77.88 97 SER A C 1
ATOM 816 O O . SER A 1 97 ? 21.629 9.486 -15.286 1.00 77.88 97 SER A O 1
ATOM 818 N N . LYS A 1 98 ? 20.829 10.825 -16.895 1.00 77.56 98 LYS A N 1
ATOM 819 C CA . LYS A 1 98 ? 21.085 12.100 -16.193 1.00 77.56 98 LYS A CA 1
ATOM 820 C C . LYS A 1 98 ? 20.371 12.216 -14.833 1.00 77.56 98 LYS A C 1
ATOM 822 O O . LYS A 1 98 ? 20.886 12.878 -13.938 1.00 77.56 98 LYS A O 1
ATOM 827 N N . ARG A 1 99 ? 19.206 11.576 -14.650 1.00 73.38 99 ARG A N 1
ATOM 828 C CA . ARG A 1 99 ? 18.450 11.550 -13.377 1.00 73.38 99 ARG A CA 1
ATOM 829 C C . ARG A 1 99 ? 19.102 10.644 -12.324 1.00 73.38 99 ARG A C 1
ATOM 831 O O . ARG A 1 99 ? 18.889 10.858 -11.134 1.00 73.38 99 ARG A O 1
ATOM 838 N N . TYR A 1 100 ? 19.929 9.700 -12.774 1.00 69.50 100 TYR A N 1
ATOM 839 C CA . TYR A 1 100 ? 20.520 8.608 -11.996 1.00 69.50 100 TYR A CA 1
ATOM 840 C C . TYR A 1 100 ? 22.030 8.755 -11.783 1.00 69.50 100 TYR A C 1
ATOM 842 O O . TYR A 1 100 ? 22.678 7.814 -11.322 1.00 69.50 100 TYR A O 1
ATOM 850 N N . GLN A 1 101 ? 22.613 9.901 -12.147 1.00 67.75 101 GLN A N 1
ATOM 851 C CA . GLN A 1 101 ? 24.042 10.124 -11.955 1.00 67.75 101 GLN A CA 1
ATOM 852 C C . GLN A 1 101 ? 24.381 10.118 -10.455 1.00 67.75 101 GLN A C 1
ATOM 854 O O . GLN A 1 101 ? 23.684 10.783 -9.676 1.00 67.75 101 GLN A O 1
ATOM 859 N N . PRO A 1 102 ? 25.427 9.381 -10.038 1.00 65.75 102 PRO A N 1
ATOM 860 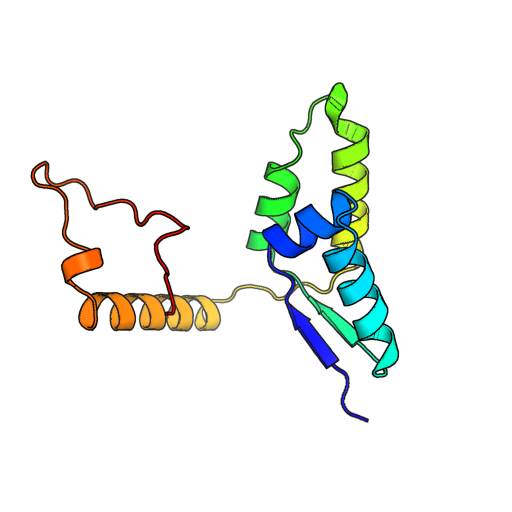C CA . PRO A 1 102 ? 25.929 9.460 -8.677 1.00 65.75 102 PRO A CA 1
ATOM 861 C C . PRO A 1 102 ? 26.377 10.893 -8.384 1.00 65.75 102 PRO A C 1
ATOM 863 O O . PRO A 1 102 ? 26.788 11.637 -9.278 1.00 65.75 102 PRO A O 1
ATOM 866 N N . LYS A 1 103 ? 26.264 11.298 -7.123 1.00 64.62 103 LYS A N 1
ATOM 867 C CA . LYS A 1 103 ? 26.813 12.572 -6.672 1.00 64.62 103 LYS A CA 1
ATOM 868 C C . LYS A 1 103 ? 28.340 12.536 -6.793 1.00 64.62 103 LYS A C 1
ATOM 870 O O . LYS A 1 103 ? 28.956 11.473 -6.829 1.00 64.62 103 LYS A O 1
ATOM 875 N N . SER A 1 104 ? 28.958 13.714 -6.832 1.00 66.88 104 SER A N 1
ATOM 876 C CA . SER A 1 104 ? 30.417 13.877 -6.901 1.00 66.88 104 SER A CA 1
ATOM 877 C C . SER A 1 104 ? 31.174 13.237 -5.728 1.00 66.88 104 SER A C 1
ATOM 879 O O . SER A 1 104 ? 32.370 12.998 -5.844 1.00 66.88 104 SER A O 1
ATOM 881 N N . ASP A 1 105 ? 30.487 12.933 -4.624 1.00 68.62 105 ASP A N 1
ATOM 882 C CA . ASP A 1 105 ? 31.008 12.232 -3.444 1.00 68.62 105 ASP A CA 1
ATOM 883 C C . ASP A 1 105 ? 30.946 10.691 -3.554 1.00 68.62 105 ASP A C 1
ATOM 885 O O . ASP A 1 105 ? 31.252 9.989 -2.592 1.00 68.62 105 ASP A O 1
ATOM 889 N N . GLY A 1 106 ? 30.538 10.148 -4.708 1.00 57.56 106 GLY A N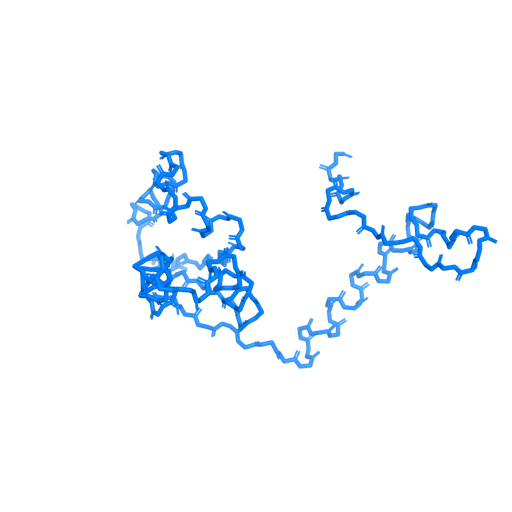 1
ATOM 890 C CA . GLY A 1 106 ? 30.406 8.707 -4.940 1.00 57.56 106 GLY A CA 1
ATOM 891 C C . GLY A 1 106 ? 29.141 8.083 -4.346 1.00 57.56 106 GLY A C 1
ATOM 892 O O . GLY A 1 106 ? 28.890 6.899 -4.570 1.00 57.56 106 GLY A O 1
ATOM 893 N N . THR A 1 107 ? 28.309 8.850 -3.635 1.00 59.50 107 THR A N 1
ATOM 894 C CA . THR A 1 107 ? 27.011 8.363 -3.165 1.00 59.50 107 THR A CA 1
ATOM 895 C C . THR A 1 107 ? 26.001 8.369 -4.308 1.00 59.50 107 THR A C 1
ATOM 897 O O . THR A 1 107 ? 25.905 9.321 -5.091 1.00 59.50 107 THR A O 1
ATOM 900 N N . GLU A 1 108 ? 25.217 7.297 -4.435 1.00 59.97 108 GLU A N 1
ATOM 901 C CA . GLU A 1 108 ? 24.109 7.297 -5.386 1.00 59.97 108 GLU A CA 1
ATOM 902 C C . GLU A 1 108 ? 23.129 8.421 -5.026 1.00 59.97 108 GLU A C 1
ATOM 904 O O . GLU A 1 108 ? 22.734 8.599 -3.867 1.00 59.97 108 GLU A O 1
ATOM 909 N N . LYS A 1 109 ? 22.716 9.203 -6.029 1.00 60.25 109 LYS A N 1
ATOM 910 C CA . LYS A 1 109 ? 21.664 10.196 -5.840 1.00 60.25 109 LYS A CA 1
ATOM 911 C C . LYS A 1 109 ? 20.388 9.441 -5.471 1.00 60.25 109 LYS A C 1
ATOM 913 O O . LYS A 1 109 ? 19.793 8.789 -6.323 1.00 60.25 109 LYS A O 1
ATOM 918 N N . ARG A 1 110 ? 19.963 9.529 -4.202 1.00 54.75 110 ARG A N 1
ATOM 919 C CA . ARG A 1 110 ? 18.621 9.094 -3.791 1.00 54.75 110 ARG A CA 1
ATOM 920 C C . ARG A 1 110 ? 17.620 9.762 -4.729 1.00 54.75 110 ARG A C 1
ATOM 922 O O . ARG A 1 110 ? 17.521 10.989 -4.742 1.00 54.75 110 ARG A O 1
ATOM 929 N N . LEU A 1 111 ? 16.931 8.958 -5.533 1.00 55.47 111 LEU A N 1
ATOM 930 C CA . LEU A 1 111 ? 15.802 9.436 -6.315 1.00 55.47 111 LEU A CA 1
ATOM 931 C C . LEU A 1 111 ? 14.780 9.942 -5.315 1.00 55.47 111 LEU A C 1
ATOM 933 O O . LEU A 1 111 ? 14.317 9.198 -4.447 1.00 55.47 111 LEU A O 1
ATOM 937 N N . ASP A 1 112 ? 14.490 11.230 -5.398 1.00 53.00 112 ASP A N 1
ATOM 938 C CA . ASP A 1 112 ? 13.398 11.788 -4.631 1.00 53.00 112 ASP A CA 1
ATOM 939 C C . ASP A 1 112 ? 12.111 11.126 -5.130 1.00 53.00 112 ASP A C 1
ATOM 941 O O . ASP A 1 112 ? 11.892 11.051 -6.342 1.00 53.00 112 ASP A O 1
ATOM 945 N N . LYS A 1 113 ? 11.266 10.622 -4.226 1.00 50.75 113 LYS A N 1
ATOM 946 C CA . LYS A 1 113 ? 10.037 9.887 -4.596 1.00 50.75 113 LYS A CA 1
ATOM 947 C C . LYS A 1 113 ? 9.097 10.742 -5.461 1.00 50.75 113 LYS A C 1
ATOM 949 O O . LYS A 1 113 ? 8.247 10.217 -6.169 1.00 50.75 113 LYS A O 1
ATOM 954 N N . TYR A 1 114 ? 9.293 12.058 -5.413 1.00 49.00 114 TYR A N 1
ATOM 955 C CA . TYR A 1 114 ? 8.559 13.083 -6.145 1.00 49.00 114 TYR A CA 1
ATOM 956 C C . TYR A 1 114 ? 9.153 13.423 -7.526 1.00 49.00 114 TYR A C 1
ATOM 958 O O . TYR A 1 114 ? 8.556 14.201 -8.261 1.00 49.00 114 TYR A O 1
ATOM 966 N N . ASN A 1 115 ? 10.296 12.838 -7.910 1.00 44.31 115 ASN A N 1
ATOM 967 C CA . ASN A 1 115 ? 10.983 13.113 -9.182 1.00 44.31 115 ASN A CA 1
ATOM 968 C C . ASN A 1 115 ? 10.697 12.092 -10.296 1.00 44.31 115 ASN A C 1
ATOM 970 O O . ASN A 1 115 ? 11.286 12.185 -11.375 1.00 44.31 115 ASN A O 1
ATOM 974 N N . LEU A 1 116 ? 9.755 11.166 -10.095 1.00 52.12 116 LEU A N 1
ATOM 975 C CA . LEU A 1 116 ? 9.222 10.302 -11.159 1.00 52.12 116 LEU A CA 1
ATOM 976 C C . LEU A 1 116 ? 8.204 11.047 -12.040 1.00 52.12 116 LEU A C 1
ATOM 978 O O . LEU A 1 116 ? 7.208 10.463 -12.453 1.00 52.12 116 LEU A O 1
ATOM 982 N N . GLY A 1 117 ? 8.439 12.339 -12.301 1.00 41.16 117 GLY A N 1
ATOM 983 C CA . GLY A 1 117 ? 7.592 13.184 -13.137 1.00 41.16 117 GLY A CA 1
ATOM 984 C C . GLY A 1 117 ? 7.357 12.534 -14.498 1.00 41.16 117 GLY A C 1
ATOM 985 O O . GLY A 1 117 ? 8.194 12.628 -15.398 1.00 41.16 117 GLY A O 1
ATOM 986 N N . LEU A 1 118 ? 6.222 11.846 -14.611 1.00 38.91 118 LEU A N 1
ATOM 987 C CA . LEU A 1 118 ? 5.559 11.501 -15.855 1.00 38.91 118 LEU A CA 1
ATOM 988 C C . LEU A 1 118 ? 4.797 12.760 -16.277 1.00 38.91 118 LEU A C 1
ATOM 990 O O . LEU A 1 118 ? 3.614 12.914 -15.987 1.00 38.91 118 LEU A O 1
ATOM 994 N N . THR A 1 119 ? 5.525 13.686 -16.890 1.00 34.88 119 THR A N 1
ATOM 995 C CA . THR A 1 119 ? 4.986 14.762 -17.728 1.00 34.88 119 THR A CA 1
ATOM 996 C C . THR A 1 119 ? 5.633 14.652 -19.089 1.00 34.88 119 THR A C 1
ATOM 998 O O . THR A 1 119 ? 6.884 14.536 -19.098 1.00 34.88 119 THR A O 1
#

InterPro domains:
  IPR002716 PIN domain [PF01850] (6-92)
  IPR029060 PIN-like domain superfamily [SSF88723] (2-94)

Organism: NCBI:txid1908263